Protein AF-A0A2X4RCD3-F1 (afdb_monomer_lite)

Secondary structure (DSSP, 8-state):
--HHHHHHHHHHHHHHHHHHTTS--HHHHHHHHHHHHHHHHHTSGGGHHHHHTT--TTSHHHHHHHHHHHHHT--HHHHHHHHHHHHHHHHHTS--TTHHHH--TTS-HHHHHHHHHHHHT--HHHHHHHHHHHHHHHT-

Structure (mmCIF, N/CA/C/O backbone):
data_AF-A0A2X4RCD3-F1
#
_entry.id   AF-A0A2X4RCD3-F1
#
loop_
_atom_site.group_PDB
_atom_site.id
_atom_site.type_symbol
_atom_site.label_atom_id
_atom_site.label_alt_id
_atom_site.label_comp_id
_atom_site.label_asym_id
_atom_site.label_entity_id
_atom_site.label_seq_id
_atom_site.pdbx_PDB_ins_code
_atom_site.Cartn_x
_atom_site.Cartn_y
_atom_site.Cartn_z
_atom_site.occupancy
_atom_site.B_iso_or_equiv
_atom_site.auth_seq_id
_atom_site.auth_comp_id
_atom_site.auth_asym_id
_atom_site.auth_atom_id
_atom_site.pdbx_PDB_model_num
ATOM 1 N N . MET A 1 1 ? 45.678 -39.248 -0.510 1.00 61.22 1 MET A N 1
ATOM 2 C CA . MET A 1 1 ? 45.503 -38.284 -1.626 1.00 61.22 1 MET A CA 1
ATOM 3 C C . MET A 1 1 ? 44.077 -38.316 -2.203 1.00 61.22 1 MET A C 1
ATOM 5 O O . MET A 1 1 ? 43.902 -38.575 -3.382 1.00 61.22 1 MET A O 1
ATOM 9 N N . LYS A 1 2 ? 43.032 -38.102 -1.392 1.00 59.50 2 LYS A N 1
ATOM 10 C CA . LYS A 1 2 ? 41.632 -38.023 -1.878 1.00 59.50 2 LYS A CA 1
ATOM 11 C C . LYS A 1 2 ? 40.909 -36.831 -1.244 1.00 59.50 2 LYS A C 1
ATOM 13 O O . LYS A 1 2 ? 40.299 -36.038 -1.942 1.00 59.50 2 LYS A O 1
ATOM 18 N N . ILE A 1 3 ? 41.133 -36.628 0.057 1.00 71.25 3 ILE A N 1
ATOM 19 C CA . ILE A 1 3 ? 40.601 -35.496 0.834 1.00 71.25 3 ILE A CA 1
ATOM 20 C C . ILE A 1 3 ? 41.105 -34.140 0.305 1.00 71.25 3 ILE A C 1
ATOM 22 O O . ILE A 1 3 ? 40.300 -33.249 0.070 1.00 71.25 3 ILE A O 1
ATOM 26 N N . GLY A 1 4 ? 42.407 -33.997 0.021 1.00 72.75 4 GLY A N 1
ATOM 27 C CA . GLY A 1 4 ? 42.949 -32.749 -0.541 1.00 72.75 4 GLY A CA 1
ATOM 28 C C . GLY A 1 4 ? 42.362 -32.379 -1.910 1.00 72.75 4 GLY A C 1
ATOM 29 O O . GLY A 1 4 ? 42.143 -31.206 -2.185 1.00 72.75 4 GLY A O 1
ATOM 30 N N . LEU A 1 5 ? 42.026 -33.378 -2.734 1.00 77.00 5 LEU A N 1
ATOM 31 C CA . LEU A 1 5 ? 41.423 -33.160 -4.050 1.00 77.00 5 LEU A CA 1
ATOM 32 C C . LEU A 1 5 ? 39.965 -32.690 -3.927 1.00 77.00 5 LEU A C 1
ATOM 34 O O . LEU A 1 5 ? 39.547 -31.812 -4.670 1.00 77.00 5 LEU A O 1
ATOM 38 N N . ILE A 1 6 ? 39.223 -33.218 -2.946 1.00 79.12 6 ILE A N 1
ATOM 39 C CA . ILE A 1 6 ? 37.847 -32.794 -2.638 1.00 79.12 6 ILE A CA 1
ATOM 40 C C . ILE A 1 6 ? 37.823 -31.346 -2.131 1.00 79.12 6 ILE A C 1
ATOM 42 O O . ILE A 1 6 ? 36.970 -30.571 -2.554 1.00 79.12 6 ILE A O 1
ATOM 46 N N . ILE A 1 7 ? 38.777 -30.958 -1.276 1.00 79.38 7 ILE A N 1
ATOM 47 C CA . ILE A 1 7 ? 38.881 -29.580 -0.767 1.00 79.38 7 ILE A CA 1
ATOM 48 C C . ILE A 1 7 ? 39.187 -28.607 -1.912 1.00 79.38 7 ILE A C 1
ATOM 50 O O . ILE A 1 7 ? 38.514 -27.588 -2.041 1.00 79.38 7 ILE A O 1
ATOM 54 N N . ILE A 1 8 ? 40.146 -28.939 -2.784 1.00 83.06 8 ILE A N 1
ATOM 55 C CA . ILE A 1 8 ? 40.476 -28.116 -3.958 1.00 83.06 8 ILE A CA 1
ATOM 56 C C . ILE A 1 8 ? 39.264 -27.988 -4.888 1.00 83.06 8 ILE A C 1
ATOM 58 O O . ILE A 1 8 ? 38.941 -26.885 -5.319 1.00 83.06 8 ILE A O 1
ATOM 62 N N . LEU A 1 9 ? 38.547 -29.085 -5.143 1.00 83.00 9 LEU A N 1
ATOM 63 C CA . LEU A 1 9 ? 37.360 -29.072 -5.997 1.00 83.00 9 LEU A CA 1
ATOM 64 C C . LEU A 1 9 ? 36.234 -28.214 -5.398 1.00 83.00 9 LEU A C 1
ATOM 66 O O . LEU A 1 9 ? 35.594 -27.453 -6.120 1.00 83.00 9 LEU A O 1
ATOM 70 N N . GLY A 1 10 ? 36.039 -28.271 -4.077 1.00 83.19 10 GLY A N 1
ATOM 71 C CA . GLY A 1 10 ? 35.087 -27.422 -3.356 1.00 83.19 10 GLY A CA 1
ATOM 72 C C . GLY A 1 10 ? 35.430 -25.932 -3.444 1.00 83.19 10 GLY A C 1
ATOM 73 O O . GLY A 1 10 ? 34.551 -25.118 -3.723 1.00 83.19 10 GLY A O 1
ATOM 74 N N . VAL A 1 11 ? 36.708 -25.571 -3.290 1.00 83.38 11 VAL A N 1
ATOM 75 C CA . VAL A 1 11 ? 37.176 -24.181 -3.443 1.00 83.38 11 VAL A CA 1
ATOM 76 C C . VAL A 1 11 ? 37.012 -23.705 -4.889 1.00 83.38 11 VAL A C 1
ATOM 78 O O . VAL A 1 11 ? 36.515 -22.603 -5.114 1.00 83.38 11 VAL A O 1
ATOM 81 N N . CYS A 1 12 ? 37.347 -24.534 -5.881 1.00 81.75 12 CYS A N 1
ATOM 82 C CA . CYS A 1 12 ? 37.158 -24.198 -7.293 1.00 81.75 12 CYS A CA 1
ATOM 83 C C . CYS A 1 12 ? 35.680 -23.980 -7.649 1.00 81.75 12 CYS A C 1
ATOM 85 O O . CYS A 1 12 ? 35.364 -23.020 -8.352 1.00 81.75 12 CYS A O 1
ATOM 87 N N . LEU A 1 13 ? 34.770 -24.817 -7.140 1.00 82.31 13 LEU A N 1
ATOM 88 C CA . LEU A 1 13 ? 33.329 -24.649 -7.353 1.00 82.31 13 LEU A CA 1
ATOM 89 C C . LEU A 1 13 ? 32.795 -23.383 -6.675 1.00 82.31 13 LEU A C 1
ATOM 91 O O . LEU A 1 13 ? 32.029 -22.645 -7.292 1.00 82.31 13 LEU A O 1
ATOM 95 N N . PHE A 1 14 ? 33.233 -23.091 -5.448 1.00 81.00 14 PHE A N 1
ATOM 96 C CA . PHE A 1 14 ? 32.845 -21.877 -4.728 1.00 81.00 14 PHE A CA 1
ATOM 97 C C . PHE A 1 14 ? 33.305 -20.603 -5.453 1.00 81.00 14 PHE A C 1
ATOM 99 O O . PHE A 1 14 ? 32.526 -19.662 -5.623 1.00 81.00 14 PHE A O 1
ATOM 106 N N . VAL A 1 15 ? 34.549 -20.584 -5.943 1.00 80.19 15 VAL A N 1
ATOM 107 C CA . VAL A 1 15 ? 35.099 -19.462 -6.720 1.00 80.19 15 VAL A CA 1
ATOM 108 C C . VAL A 1 15 ? 34.379 -19.320 -8.063 1.00 80.19 15 VAL A C 1
ATOM 110 O O . VAL A 1 15 ? 33.982 -18.213 -8.416 1.00 80.19 15 VAL A O 1
ATOM 113 N N . TYR A 1 16 ? 34.129 -20.418 -8.784 1.00 76.50 16 TYR A N 1
ATOM 114 C CA . TYR A 1 16 ? 33.378 -20.393 -10.045 1.00 76.50 16 TYR A CA 1
ATOM 115 C C . TYR A 1 16 ? 31.962 -19.828 -9.862 1.00 76.50 16 TYR A C 1
ATOM 117 O O . TYR A 1 16 ? 31.542 -18.953 -10.621 1.00 76.50 16 TYR A O 1
ATOM 125 N N . PHE A 1 17 ? 31.247 -20.265 -8.821 1.00 70.25 17 PHE A N 1
ATOM 126 C CA . PHE A 1 17 ? 29.909 -19.757 -8.509 1.00 70.25 17 PHE A CA 1
ATOM 127 C C . PHE A 1 17 ? 29.937 -18.266 -8.133 1.00 70.25 17 PHE A C 1
ATOM 129 O O . PHE A 1 17 ? 29.089 -17.502 -8.587 1.00 70.25 17 PHE A O 1
ATOM 136 N N . SER A 1 18 ? 30.964 -17.836 -7.390 1.00 66.25 18 SER A N 1
ATOM 137 C CA . SER A 1 18 ? 31.173 -16.434 -6.992 1.00 66.25 18 SER A CA 1
ATOM 138 C C . SER A 1 18 ? 31.552 -15.505 -8.153 1.00 66.25 18 SER A C 1
ATOM 140 O O . SER A 1 18 ? 31.307 -14.301 -8.087 1.00 66.25 18 SER A O 1
ATOM 142 N N . ILE A 1 19 ? 32.178 -16.032 -9.210 1.00 65.69 19 ILE A N 1
ATOM 143 C CA . ILE A 1 19 ? 32.494 -15.269 -10.428 1.00 65.69 19 ILE A CA 1
ATOM 144 C C . ILE A 1 19 ? 31.261 -15.198 -11.336 1.00 65.69 19 ILE A C 1
ATOM 146 O O . ILE A 1 19 ? 30.932 -14.124 -11.833 1.00 65.69 19 ILE A O 1
ATOM 150 N N . LYS A 1 20 ? 30.527 -16.307 -11.500 1.00 58.69 20 LYS A N 1
ATOM 151 C CA . LYS A 1 20 ? 29.290 -16.353 -12.297 1.00 58.69 20 LYS A CA 1
ATOM 152 C C . LYS A 1 20 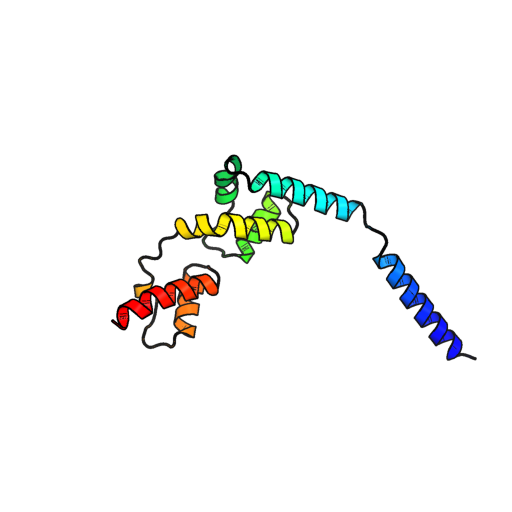? 28.185 -15.452 -11.732 1.00 58.69 20 LYS A C 1
ATOM 154 O O . LYS A 1 20 ? 27.403 -14.906 -12.498 1.00 58.69 20 LYS A O 1
ATOM 159 N N . SER A 1 21 ? 28.135 -15.242 -10.416 1.00 59.19 21 SER A N 1
ATOM 160 C CA . SER A 1 21 ? 27.207 -14.279 -9.806 1.00 59.19 21 SER A CA 1
ATOM 161 C C . SER A 1 21 ? 27.565 -12.811 -10.072 1.00 59.19 21 SER A C 1
ATOM 163 O O . SER A 1 21 ? 26.753 -11.938 -9.790 1.00 59.19 21 SER A O 1
ATOM 165 N N . LYS A 1 22 ? 28.781 -12.519 -10.553 1.00 59.03 22 LYS A N 1
ATOM 166 C CA . LYS A 1 22 ? 29.288 -11.152 -10.762 1.00 59.03 22 LYS A CA 1
ATOM 167 C C . LYS A 1 22 ? 29.295 -10.705 -12.218 1.00 59.03 22 LYS A C 1
ATOM 169 O O . LYS A 1 22 ? 29.568 -9.535 -12.462 1.00 59.03 22 LYS A O 1
ATOM 174 N N . THR A 1 23 ? 29.028 -11.589 -13.178 1.00 61.09 23 THR A N 1
ATOM 175 C CA . THR A 1 23 ? 28.811 -11.158 -14.562 1.00 61.09 23 THR A CA 1
ATOM 176 C C . THR A 1 23 ? 27.469 -10.433 -14.629 1.00 61.09 23 THR A C 1
ATOM 178 O O . THR A 1 23 ? 26.447 -11.078 -14.369 1.00 61.09 23 THR A O 1
ATOM 181 N N . PRO A 1 24 ? 27.452 -9.123 -14.933 1.00 62.81 24 PRO A N 1
ATOM 182 C CA . PRO A 1 24 ? 26.208 -8.385 -15.040 1.00 62.81 24 PRO A CA 1
ATOM 183 C C . PRO A 1 24 ? 25.365 -8.996 -16.158 1.00 62.81 24 PRO A C 1
ATOM 185 O O . PRO A 1 24 ? 25.884 -9.325 -17.225 1.00 62.81 24 PRO A O 1
ATOM 188 N N . ASN A 1 25 ? 24.080 -9.228 -15.883 1.00 82.06 25 ASN A N 1
ATOM 189 C CA . ASN A 1 25 ? 23.138 -9.688 -16.894 1.00 82.06 25 ASN A CA 1
ATOM 190 C C . ASN A 1 25 ? 22.607 -8.444 -17.626 1.00 82.06 25 ASN A C 1
ATOM 192 O O . ASN A 1 25 ? 21.747 -7.762 -17.062 1.00 82.06 25 ASN A O 1
ATOM 196 N N . PRO A 1 26 ? 23.081 -8.144 -18.849 1.00 85.81 26 PRO A N 1
ATOM 197 C CA . PRO A 1 26 ? 22.731 -6.908 -19.547 1.00 85.81 26 PRO A CA 1
ATOM 198 C C . PRO A 1 26 ? 21.223 -6.788 -19.796 1.00 85.81 26 PRO A C 1
ATOM 200 O O . PRO A 1 26 ? 20.680 -5.694 -19.730 1.00 85.81 26 PRO A O 1
ATOM 203 N N . GLU A 1 27 ? 20.521 -7.909 -19.994 1.00 87.00 27 GLU A N 1
ATOM 204 C CA . GLU A 1 27 ? 19.064 -7.915 -20.167 1.00 87.00 27 GLU A CA 1
ATOM 205 C C . GLU A 1 27 ? 18.339 -7.515 -18.873 1.00 87.00 27 GLU A C 1
ATOM 207 O O . GLU A 1 27 ? 17.340 -6.796 -18.898 1.00 87.00 27 GLU A O 1
ATOM 212 N N . ALA A 1 28 ? 18.838 -7.967 -17.719 1.00 87.12 28 ALA A N 1
ATOM 213 C CA . ALA A 1 28 ? 18.271 -7.596 -16.427 1.00 87.12 28 ALA A CA 1
ATOM 214 C C . ALA A 1 28 ? 18.549 -6.123 -16.091 1.00 87.12 28 ALA A C 1
ATOM 216 O O . ALA A 1 28 ? 17.671 -5.448 -15.556 1.00 87.12 28 ALA A O 1
ATOM 217 N N . GLU A 1 29 ? 19.739 -5.621 -16.429 1.00 89.25 29 GLU A N 1
ATOM 218 C CA . GLU A 1 29 ? 20.094 -4.207 -16.273 1.00 89.25 29 GLU A CA 1
ATOM 219 C C . GLU A 1 29 ? 19.258 -3.307 -17.183 1.00 89.25 29 GLU A C 1
ATOM 221 O O . GLU A 1 29 ? 18.747 -2.284 -16.731 1.00 89.25 29 GLU A O 1
ATOM 226 N N . GLU A 1 30 ? 19.046 -3.706 -18.437 1.00 92.44 30 GLU A N 1
ATOM 227 C CA . GLU A 1 30 ? 18.189 -2.975 -19.367 1.00 92.44 30 GLU A CA 1
ATOM 228 C C . GLU A 1 30 ? 16.738 -2.945 -18.882 1.00 92.44 30 GLU A C 1
ATOM 230 O O . GLU A 1 30 ? 16.134 -1.875 -18.830 1.00 92.44 30 GLU A O 1
ATOM 235 N N . LYS A 1 31 ? 16.193 -4.083 -18.434 1.00 91.75 31 LYS A N 1
ATOM 236 C CA . LYS A 1 31 ? 14.853 -4.146 -17.825 1.00 91.75 31 LYS A CA 1
ATOM 237 C C . LYS A 1 31 ? 14.741 -3.261 -16.584 1.00 91.75 31 LYS A C 1
ATOM 239 O O . LYS A 1 31 ? 13.728 -2.588 -16.408 1.00 91.75 31 LYS A O 1
ATOM 244 N N . ALA A 1 32 ? 15.769 -3.229 -15.737 1.00 93.12 32 ALA A N 1
ATOM 245 C CA . ALA A 1 32 ? 15.802 -2.348 -14.572 1.00 93.12 32 ALA A CA 1
ATOM 246 C C . ALA A 1 32 ? 15.849 -0.866 -14.978 1.00 93.12 32 ALA A C 1
ATOM 248 O O . ALA A 1 32 ? 15.124 -0.058 -14.401 1.00 93.12 32 ALA A O 1
ATOM 249 N N . ARG A 1 33 ? 16.639 -0.512 -16.000 1.00 95.56 33 ARG A N 1
ATOM 250 C CA . ARG A 1 33 ? 16.710 0.852 -16.545 1.00 95.56 33 ARG A CA 1
ATOM 251 C C . ARG A 1 33 ? 15.368 1.297 -17.126 1.00 95.56 33 ARG A C 1
ATOM 253 O O . ARG A 1 33 ? 14.905 2.376 -16.782 1.00 95.56 33 ARG A O 1
ATOM 260 N N . LEU A 1 34 ? 14.736 0.464 -17.954 1.00 96.56 34 LEU A N 1
ATOM 261 C CA . LEU A 1 34 ? 13.431 0.754 -18.559 1.00 96.56 34 LEU A CA 1
ATOM 262 C C . LEU A 1 34 ? 12.335 0.912 -17.500 1.00 96.56 34 LEU A C 1
ATOM 264 O O . LEU A 1 34 ? 11.543 1.847 -17.569 1.00 96.56 34 LEU A O 1
ATOM 268 N N . SER A 1 35 ? 12.323 0.037 -16.491 1.00 97.19 35 SER A N 1
ATOM 269 C CA . SER A 1 35 ? 11.412 0.150 -15.347 1.00 97.19 35 SER A CA 1
ATOM 270 C C . SER A 1 35 ? 11.598 1.475 -14.609 1.00 97.19 35 SER A C 1
ATOM 272 O O . SER A 1 35 ? 10.620 2.165 -14.326 1.00 97.19 35 SER A O 1
ATOM 274 N N . LYS A 1 36 ? 12.850 1.876 -14.367 1.00 97.44 36 LYS A N 1
ATOM 275 C CA . LYS A 1 36 ? 13.157 3.148 -13.715 1.00 97.44 36 LYS A CA 1
ATOM 276 C C . LYS A 1 36 ? 12.712 4.344 -14.557 1.00 97.44 36 LYS A C 1
ATOM 278 O O . LYS A 1 36 ? 12.072 5.242 -14.031 1.00 97.44 36 LYS A O 1
ATOM 283 N N . GLU A 1 37 ? 13.007 4.356 -15.855 1.00 97.69 37 GLU A N 1
ATOM 284 C CA . GLU A 1 37 ? 12.558 5.420 -16.768 1.00 97.69 37 GLU A CA 1
ATOM 285 C C . GLU A 1 37 ? 11.036 5.551 -16.779 1.00 97.69 37 GLU A C 1
ATOM 287 O O . GLU A 1 37 ? 10.513 6.665 -16.741 1.00 97.69 37 GLU A O 1
ATOM 292 N N . LYS A 1 38 ? 10.324 4.418 -16.759 1.00 97.88 38 LYS A N 1
ATOM 293 C CA . LYS A 1 38 ? 8.866 4.413 -16.682 1.00 97.88 38 LYS A CA 1
ATOM 294 C C . LYS A 1 38 ? 8.361 4.934 -15.338 1.00 97.88 38 LYS A C 1
ATOM 296 O O . LYS A 1 38 ? 7.425 5.721 -15.315 1.00 97.88 38 LYS A O 1
ATOM 301 N N . TYR A 1 39 ? 8.990 4.553 -14.230 1.00 98.19 39 TYR A N 1
ATOM 302 C CA . TYR A 1 39 ? 8.674 5.096 -12.908 1.00 98.19 39 TYR A CA 1
ATOM 303 C C . TYR A 1 39 ? 8.816 6.626 -12.863 1.00 98.19 39 TYR A C 1
ATOM 305 O O . TYR A 1 39 ? 7.881 7.304 -12.447 1.00 98.19 39 TYR A O 1
ATOM 313 N N . GLU A 1 40 ? 9.927 7.177 -13.361 1.00 97.88 40 GLU A N 1
ATOM 314 C CA . GLU A 1 40 ? 10.161 8.633 -13.397 1.00 97.88 40 GLU A CA 1
ATOM 315 C C . GLU A 1 40 ? 9.142 9.375 -14.286 1.00 97.88 40 GLU A C 1
ATOM 317 O O . GLU A 1 40 ? 8.859 10.553 -14.075 1.00 97.88 40 GLU A O 1
ATOM 322 N N . GLU A 1 41 ? 8.572 8.707 -15.294 1.00 97.94 41 GLU A N 1
ATOM 323 C CA . GLU A 1 41 ? 7.449 9.236 -16.075 1.00 97.94 41 GLU A CA 1
ATOM 324 C C . GLU A 1 41 ? 6.149 9.265 -15.256 1.00 97.94 41 GLU A C 1
ATOM 326 O O . GLU A 1 41 ? 5.417 10.249 -15.312 1.00 97.94 41 GLU A O 1
ATOM 331 N N . LEU A 1 42 ? 5.867 8.199 -14.502 1.00 98.06 42 LEU A N 1
ATOM 332 C CA . LEU A 1 42 ? 4.593 7.983 -13.805 1.00 98.06 42 LEU A CA 1
ATOM 333 C C . L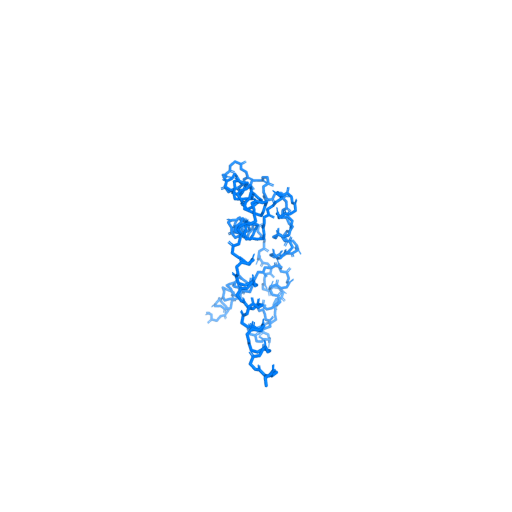EU A 1 42 ? 4.435 8.797 -12.517 1.00 98.06 42 LEU A C 1
ATOM 335 O O . LEU A 1 42 ? 3.306 9.037 -12.102 1.00 98.06 42 LEU A O 1
ATOM 339 N N . ILE A 1 43 ? 5.530 9.238 -11.895 1.00 97.56 43 ILE A N 1
ATOM 340 C CA . ILE A 1 43 ? 5.484 10.123 -10.713 1.00 97.56 43 ILE A CA 1
ATOM 341 C C . ILE A 1 43 ? 5.192 11.589 -11.057 1.00 97.56 43 ILE A C 1
ATOM 343 O O . ILE A 1 43 ? 5.126 12.434 -10.168 1.00 97.56 43 ILE A O 1
ATOM 347 N N . LYS A 1 44 ? 5.085 11.929 -12.344 1.00 97.62 44 LYS A N 1
ATOM 348 C CA . LYS A 1 44 ? 4.774 13.296 -12.756 1.00 97.62 44 LYS A CA 1
ATOM 349 C C . LYS A 1 44 ? 3.289 13.585 -12.554 1.00 97.62 44 LYS A C 1
ATOM 351 O O . LYS A 1 44 ? 2.447 12.714 -12.764 1.00 97.62 44 LYS A O 1
ATOM 356 N N . GLU A 1 45 ? 2.964 14.826 -12.204 1.00 94.56 45 GLU A N 1
ATOM 357 C CA . GLU A 1 45 ? 1.590 15.224 -11.874 1.00 94.56 45 GLU A CA 1
ATOM 358 C C . GLU A 1 45 ? 0.620 14.980 -13.041 1.00 94.56 45 GLU A C 1
ATOM 360 O O . GLU A 1 45 ? -0.503 14.530 -12.828 1.00 94.56 45 GLU A O 1
ATOM 365 N N . GLU A 1 46 ? 1.060 15.165 -14.291 1.00 96.12 46 GLU A N 1
ATOM 366 C CA . GLU A 1 46 ? 0.237 14.889 -15.475 1.00 96.12 46 GLU A CA 1
ATOM 367 C C . GLU A 1 46 ? -0.167 13.413 -15.628 1.00 96.12 46 GLU A C 1
ATOM 369 O O . GLU A 1 46 ? -1.096 13.107 -16.376 1.00 96.12 46 GLU A O 1
ATOM 374 N N . LYS A 1 47 ? 0.522 12.497 -14.938 1.00 97.06 47 LYS A N 1
ATOM 375 C CA . LYS A 1 47 ? 0.236 11.058 -14.926 1.00 97.06 47 LYS A CA 1
ATOM 376 C C . LYS A 1 47 ? -0.550 10.608 -13.707 1.00 97.06 47 LYS A C 1
ATOM 378 O O . LYS A 1 47 ? -1.032 9.479 -13.701 1.00 97.06 47 LYS A O 1
ATOM 383 N N . LYS A 1 48 ? -0.739 11.468 -12.708 1.00 94.94 48 LYS A N 1
ATOM 384 C CA . LYS A 1 48 ? -1.351 11.097 -11.430 1.00 94.94 48 LYS A CA 1
ATOM 385 C C . LYS A 1 48 ? -2.730 10.457 -11.594 1.00 94.94 48 LYS A C 1
ATOM 387 O O . LYS A 1 48 ? -2.945 9.360 -11.093 1.00 94.94 48 LYS A O 1
ATOM 392 N N . GLU A 1 49 ? -3.626 11.090 -12.347 1.00 95.56 49 GLU A N 1
ATOM 393 C CA . GLU A 1 49 ? -4.983 10.570 -12.585 1.00 95.56 49 GLU A CA 1
ATOM 394 C C . GLU A 1 49 ? -4.979 9.236 -13.354 1.00 95.56 49 GLU A C 1
ATOM 396 O O . GLU A 1 49 ? -5.741 8.325 -13.035 1.00 95.56 49 GLU A O 1
ATOM 401 N N . GLU A 1 50 ? -4.077 9.081 -14.331 1.00 97.00 50 GLU A N 1
ATOM 402 C CA . GLU A 1 50 ? -3.891 7.828 -15.082 1.00 97.00 50 GLU A CA 1
ATOM 403 C C . GLU A 1 50 ? -3.433 6.695 -14.151 1.00 97.00 50 GLU A C 1
ATOM 405 O O . GLU A 1 50 ? -3.954 5.581 -14.206 1.00 97.00 50 GLU A O 1
ATOM 410 N N . VAL A 1 51 ? -2.487 6.986 -13.253 1.00 97.31 51 VAL A N 1
ATOM 411 C CA . VAL A 1 51 ? -1.977 6.024 -12.269 1.00 97.31 51 VAL A CA 1
ATOM 412 C C . VAL A 1 51 ? -3.051 5.666 -11.242 1.00 97.31 51 VAL A C 1
ATOM 414 O O . VAL A 1 51 ? -3.220 4.484 -10.945 1.00 97.31 51 VAL A O 1
ATOM 417 N N . LEU A 1 52 ? -3.807 6.645 -10.737 1.00 96.50 52 LEU A N 1
ATOM 418 C CA . LEU A 1 52 ? -4.897 6.418 -9.781 1.00 96.50 52 LEU A CA 1
ATOM 419 C C . LEU A 1 52 ? -6.014 5.550 -10.374 1.00 96.50 52 LEU A C 1
ATOM 421 O O . LEU A 1 52 ? -6.553 4.702 -9.667 1.00 96.50 52 LEU A O 1
ATOM 425 N N . ALA A 1 53 ? -6.309 5.678 -11.670 1.00 96.44 53 ALA A N 1
ATOM 426 C CA . ALA A 1 53 ? -7.331 4.875 -12.346 1.00 96.44 53 ALA A CA 1
ATOM 427 C C . ALA A 1 53 ? -7.009 3.366 -12.422 1.00 96.44 53 ALA A C 1
ATOM 429 O O . ALA A 1 53 ? -7.904 2.562 -12.679 1.00 96.44 53 ALA A O 1
ATOM 430 N N . VAL A 1 54 ? -5.749 2.968 -12.212 1.00 97.12 54 VAL A N 1
ATOM 431 C CA . VAL A 1 54 ? -5.316 1.556 -12.182 1.00 97.12 54 VAL A CA 1
ATOM 432 C C . VAL A 1 54 ? -5.552 0.912 -10.811 1.00 97.12 54 VAL A C 1
ATOM 434 O O . VAL A 1 54 ? -5.565 -0.314 -10.698 1.00 97.12 54 VAL A O 1
ATOM 437 N N . ILE A 1 55 ? -5.713 1.717 -9.762 1.00 96.62 55 ILE A N 1
ATOM 438 C CA . ILE A 1 55 ? -5.790 1.253 -8.377 1.00 96.62 55 ILE A CA 1
ATOM 439 C C . ILE A 1 55 ? -7.177 0.705 -8.053 1.00 96.62 55 ILE A C 1
ATOM 441 O O . ILE A 1 55 ? -8.199 1.274 -8.427 1.00 96.62 55 ILE A O 1
ATOM 445 N N . ASP A 1 56 ? -7.200 -0.373 -7.273 1.00 94.44 56 ASP A N 1
ATOM 446 C CA . ASP A 1 56 ? -8.400 -0.895 -6.633 1.00 94.44 56 ASP A CA 1
ATOM 447 C C . ASP A 1 56 ? -8.285 -0.696 -5.114 1.00 94.44 56 ASP A C 1
ATOM 449 O O . ASP A 1 56 ? -7.563 -1.407 -4.402 1.00 94.44 56 ASP A O 1
ATOM 453 N N . THR A 1 57 ? -9.011 0.293 -4.589 1.00 91.12 57 THR A N 1
ATOM 454 C CA . THR A 1 57 ? -9.017 0.619 -3.153 1.00 91.12 57 THR A CA 1
ATOM 455 C C . THR A 1 57 ? -9.579 -0.511 -2.290 1.00 91.12 57 THR A C 1
ATOM 457 O O . THR A 1 57 ? -9.357 -0.532 -1.081 1.00 91.12 57 THR A O 1
ATOM 460 N N . THR A 1 58 ? -10.229 -1.509 -2.893 1.00 91.19 58 THR A N 1
ATOM 461 C CA . THR A 1 58 ? -10.783 -2.673 -2.195 1.00 91.19 58 THR A CA 1
ATOM 462 C C . THR A 1 58 ? -9.796 -3.838 -2.053 1.00 91.19 58 THR A C 1
ATOM 464 O O . THR A 1 58 ? -10.110 -4.823 -1.380 1.00 91.19 58 THR A O 1
ATOM 467 N N . GLN A 1 59 ? -8.596 -3.763 -2.650 1.00 88.19 59 GLN A N 1
ATOM 468 C CA . GLN A 1 59 ? -7.657 -4.901 -2.696 1.00 88.19 59 GLN A CA 1
ATOM 469 C C . GLN A 1 59 ? -6.337 -4.714 -1.928 1.00 88.19 59 GLN A C 1
ATOM 471 O O . GLN A 1 59 ? -5.551 -5.657 -1.812 1.00 88.19 59 GLN A O 1
ATOM 476 N N . GLY A 1 60 ? -6.134 -3.559 -1.299 1.00 92.62 60 GLY A N 1
ATOM 477 C CA . GLY A 1 60 ? -4.990 -3.272 -0.432 1.00 92.62 60 GLY A CA 1
ATOM 478 C C . GLY A 1 60 ? -3.620 -3.286 -1.116 1.00 92.62 60 GLY A C 1
ATOM 479 O O . GLY A 1 60 ? -3.474 -3.585 -2.302 1.00 92.62 60 GLY A O 1
ATOM 480 N N . ASP A 1 61 ? -2.588 -2.938 -0.347 1.00 95.31 61 ASP A N 1
ATOM 481 C CA . ASP A 1 61 ? -1.261 -2.568 -0.864 1.00 95.31 61 ASP A CA 1
ATOM 482 C C . ASP A 1 61 ? -0.647 -3.587 -1.837 1.00 95.31 61 ASP A C 1
ATOM 484 O O . ASP A 1 61 ? -0.188 -3.224 -2.915 1.00 95.31 61 ASP A O 1
ATOM 488 N N . ILE A 1 62 ? -0.640 -4.878 -1.488 1.00 95.75 62 ILE A N 1
ATOM 489 C CA . ILE A 1 62 ? 0.027 -5.911 -2.302 1.00 95.75 62 ILE A CA 1
ATOM 490 C C . ILE A 1 62 ? -0.656 -6.075 -3.665 1.00 95.75 62 ILE A C 1
ATOM 492 O O . ILE A 1 62 ? 0.030 -6.245 -4.676 1.00 95.75 62 ILE A O 1
ATOM 496 N N . ALA A 1 63 ? -1.989 -6.033 -3.702 1.00 9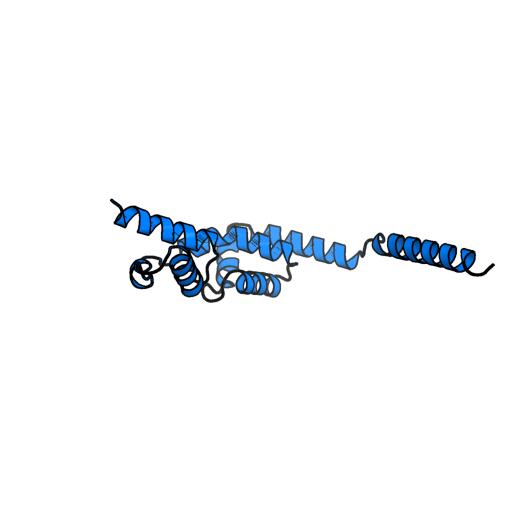6.88 63 ALA A N 1
ATOM 497 C CA . ALA A 1 63 ? -2.726 -6.146 -4.953 1.00 96.88 63 ALA A CA 1
ATOM 498 C C . ALA A 1 63 ? -2.512 -4.906 -5.823 1.00 96.88 63 ALA A C 1
ATOM 500 O O . ALA A 1 63 ? -2.223 -5.041 -7.008 1.00 96.88 63 ALA A O 1
ATOM 501 N N . ASN A 1 64 ? -2.530 -3.715 -5.224 1.00 97.69 64 ASN A N 1
ATOM 502 C CA . ASN A 1 64 ? -2.294 -2.463 -5.939 1.00 97.69 64 ASN A CA 1
ATOM 503 C C . ASN A 1 64 ? -0.868 -2.351 -6.491 1.00 97.69 64 ASN A C 1
ATOM 505 O O . ASN A 1 64 ? -0.685 -1.974 -7.647 1.00 97.69 64 ASN A O 1
ATOM 509 N N . ILE A 1 65 ? 0.145 -2.794 -5.741 1.00 98.31 65 ILE A N 1
ATOM 510 C CA . ILE A 1 65 ? 1.521 -2.910 -6.250 1.00 98.31 65 ILE A CA 1
ATOM 511 C C . ILE A 1 65 ? 1.571 -3.858 -7.454 1.00 98.31 65 ILE A C 1
ATOM 513 O O . ILE A 1 65 ? 2.268 -3.582 -8.430 1.00 98.31 65 ILE A O 1
ATOM 517 N N . LYS A 1 66 ? 0.836 -4.974 -7.413 1.00 98.19 66 LYS A N 1
ATOM 518 C CA . LYS A 1 66 ? 0.763 -5.917 -8.535 1.00 98.19 66 LYS A CA 1
ATOM 519 C C . LYS A 1 66 ? 0.081 -5.292 -9.759 1.00 98.19 66 LYS A C 1
ATOM 521 O O . LYS A 1 66 ? 0.624 -5.433 -10.851 1.00 98.19 66 LYS A O 1
ATOM 526 N N . LEU A 1 67 ? -1.029 -4.574 -9.579 1.00 98.19 67 LEU A N 1
ATOM 527 C CA . LEU A 1 67 ? -1.734 -3.874 -10.661 1.00 98.19 67 LEU A CA 1
ATOM 528 C C . LEU A 1 67 ? -0.827 -2.846 -11.345 1.00 98.19 67 LEU A C 1
ATOM 530 O O . LEU A 1 67 ? -0.669 -2.890 -12.562 1.00 98.19 67 LEU A O 1
ATOM 534 N N . LEU A 1 68 ? -0.144 -1.995 -10.573 1.00 98.25 68 LEU A N 1
ATOM 535 C CA . LEU A 1 68 ? 0.820 -1.023 -11.105 1.00 98.25 68 LEU A CA 1
ATOM 536 C C . LEU A 1 68 ? 1.962 -1.702 -11.864 1.00 98.25 68 LEU A C 1
ATOM 538 O O . LEU A 1 68 ? 2.369 -1.264 -12.941 1.00 98.25 68 LEU A O 1
ATOM 542 N N . ARG A 1 69 ? 2.478 -2.800 -11.308 1.00 98.00 69 ARG A N 1
ATOM 543 C CA . ARG A 1 69 ? 3.556 -3.572 -11.921 1.00 98.00 69 ARG A CA 1
ATOM 544 C C . ARG A 1 69 ? 3.149 -4.137 -13.279 1.00 98.00 69 ARG A C 1
ATOM 546 O O . ARG A 1 69 ? 3.931 -4.063 -14.223 1.00 98.00 69 ARG A O 1
ATOM 553 N N . GLU A 1 70 ? 1.957 -4.714 -13.365 1.00 97.75 70 GLU A N 1
ATOM 554 C CA . GLU A 1 70 ? 1.432 -5.334 -14.584 1.00 97.75 70 GLU A CA 1
ATOM 555 C C . GLU A 1 70 ? 1.032 -4.288 -15.628 1.00 97.75 70 GLU A C 1
ATOM 557 O O . GLU A 1 70 ? 1.395 -4.438 -16.793 1.00 97.75 70 GLU A O 1
ATOM 562 N N . ALA A 1 71 ? 0.370 -3.206 -15.212 1.00 97.94 71 ALA A N 1
ATOM 563 C CA . ALA A 1 71 ? -0.076 -2.136 -16.103 1.00 97.94 71 ALA A CA 1
ATOM 564 C C . ALA A 1 71 ? 1.091 -1.410 -16.788 1.00 97.94 71 ALA A C 1
ATOM 566 O O . ALA A 1 71 ? 1.007 -1.073 -17.968 1.00 97.94 71 ALA A O 1
ATOM 567 N N . TYR A 1 72 ? 2.192 -1.196 -16.064 1.00 97.56 72 TYR A N 1
ATOM 568 C CA . TYR A 1 72 ? 3.303 -0.366 -16.534 1.00 97.56 72 TYR A CA 1
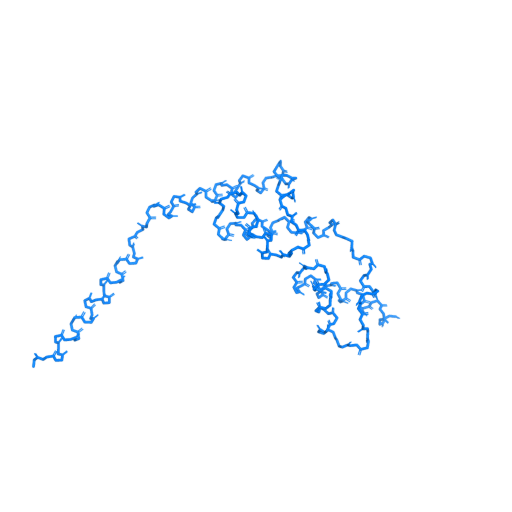ATOM 569 C C . TYR A 1 72 ? 4.601 -1.136 -16.799 1.00 97.56 72 TYR A C 1
ATOM 571 O O . TYR A 1 72 ? 5.609 -0.532 -17.160 1.00 97.56 72 TYR A O 1
ATOM 579 N N . GLY A 1 73 ? 4.603 -2.462 -16.636 1.00 96.31 73 GLY A N 1
ATOM 580 C CA . GLY A 1 73 ? 5.790 -3.292 -16.859 1.00 96.31 73 GLY A CA 1
ATOM 581 C C . GLY A 1 73 ? 6.937 -3.001 -15.886 1.00 96.31 73 GLY A C 1
ATOM 582 O O . GLY A 1 73 ? 8.104 -3.197 -16.229 1.00 96.31 73 GLY A O 1
ATOM 583 N N . LEU A 1 74 ? 6.621 -2.521 -14.682 1.00 97.88 74 LEU A N 1
ATOM 584 C CA . LEU A 1 74 ? 7.619 -2.166 -13.678 1.00 97.88 74 LEU A CA 1
ATOM 585 C C . LEU A 1 74 ? 8.245 -3.420 -13.050 1.00 97.88 74 LEU A C 1
ATOM 587 O O . LEU A 1 74 ? 7.673 -4.517 -13.007 1.00 97.88 74 LEU A O 1
ATOM 591 N N . ASN A 1 75 ? 9.439 -3.261 -12.495 1.00 97.06 75 ASN A N 1
ATOM 592 C CA . ASN A 1 75 ? 9.967 -4.204 -11.524 1.00 97.06 75 ASN A CA 1
ATOM 593 C C . ASN A 1 75 ? 9.252 -4.016 -10.167 1.00 97.06 75 ASN A C 1
ATOM 595 O O . ASN A 1 75 ? 8.498 -3.069 -9.950 1.00 97.06 75 ASN A O 1
ATOM 599 N N . LEU A 1 76 ? 9.476 -4.948 -9.238 1.00 97.25 76 LEU A N 1
ATOM 600 C CA . LEU A 1 76 ? 8.800 -4.927 -7.939 1.00 97.25 76 LEU A CA 1
ATOM 601 C C . LEU A 1 76 ? 9.142 -3.686 -7.097 1.00 97.25 76 LEU A C 1
ATOM 603 O O . LEU A 1 76 ? 8.272 -3.173 -6.397 1.00 97.25 76 LEU A O 1
ATOM 607 N N . LEU A 1 77 ? 10.397 -3.233 -7.133 1.00 97.06 77 LEU A N 1
ATOM 608 C CA . LEU A 1 77 ? 10.851 -2.100 -6.330 1.00 97.06 77 LEU A CA 1
ATOM 609 C C . LEU A 1 77 ? 10.217 -0.798 -6.826 1.00 97.06 77 LEU A C 1
ATOM 611 O O . LEU A 1 77 ? 9.677 -0.045 -6.023 1.00 97.06 77 LEU A O 1
ATOM 615 N N . ASP A 1 78 ? 10.221 -0.575 -8.136 1.00 98.38 78 ASP A N 1
ATOM 616 C CA . ASP A 1 78 ? 9.659 0.627 -8.749 1.00 98.38 78 ASP A CA 1
ATOM 617 C C . ASP A 1 78 ? 8.132 0.672 -8.612 1.00 98.38 78 ASP A C 1
ATOM 619 O O . ASP A 1 78 ? 7.580 1.718 -8.286 1.00 98.38 78 ASP A O 1
ATOM 623 N N . ALA A 1 79 ? 7.440 -0.466 -8.756 1.00 98.50 79 ALA A N 1
ATOM 624 C CA . ALA A 1 79 ? 5.999 -0.544 -8.496 1.00 98.50 79 ALA A CA 1
ATOM 625 C C . ALA A 1 79 ? 5.656 -0.238 -7.030 1.00 98.50 79 ALA A C 1
ATOM 627 O O . ALA A 1 79 ? 4.678 0.455 -6.753 1.00 98.50 79 ALA A O 1
ATOM 628 N N . LYS A 1 80 ? 6.475 -0.722 -6.085 1.00 98.25 80 LYS A N 1
ATOM 629 C CA . LYS A 1 80 ? 6.331 -0.383 -4.666 1.00 98.25 80 LYS A CA 1
ATOM 630 C C . LYS A 1 80 ? 6.553 1.111 -4.430 1.00 98.25 80 LYS A C 1
ATOM 632 O O . LYS A 1 80 ? 5.760 1.726 -3.732 1.00 98.25 80 LYS A O 1
ATOM 637 N N . ASN A 1 81 ? 7.598 1.693 -5.012 1.00 98.31 81 ASN A N 1
ATOM 638 C CA . ASN A 1 81 ? 7.881 3.120 -4.858 1.00 98.31 81 ASN A CA 1
ATOM 639 C C . ASN A 1 81 ? 6.756 3.981 -5.446 1.00 98.31 81 ASN A C 1
ATOM 641 O O . ASN A 1 81 ? 6.363 4.965 -4.828 1.00 98.31 81 ASN A O 1
ATOM 645 N N . LEU A 1 82 ? 6.201 3.587 -6.599 1.00 98.44 82 LEU A N 1
ATOM 646 C CA . LEU A 1 82 ? 5.054 4.265 -7.201 1.00 98.44 82 LEU A CA 1
ATOM 647 C C . LEU A 1 82 ? 3.823 4.188 -6.294 1.00 98.44 82 LEU A C 1
ATOM 649 O O . LEU A 1 82 ? 3.179 5.207 -6.068 1.00 98.44 82 LEU A O 1
ATOM 653 N N . TRP A 1 83 ? 3.530 3.011 -5.728 1.00 97.81 83 TRP A N 1
ATOM 654 C CA . TRP A 1 83 ? 2.447 2.855 -4.756 1.00 97.81 83 TRP A CA 1
ATOM 655 C C . TRP A 1 83 ? 2.621 3.790 -3.558 1.00 97.81 83 TRP A C 1
ATOM 657 O O . TRP A 1 83 ? 1.715 4.557 -3.259 1.00 97.81 83 TRP A O 1
ATOM 667 N N . GLU A 1 84 ? 3.787 3.789 -2.908 1.00 96.56 84 GLU A N 1
ATOM 668 C CA . GLU A 1 84 ? 4.046 4.670 -1.759 1.00 96.56 84 GLU A CA 1
ATOM 669 C C . GLU A 1 84 ? 3.939 6.161 -2.122 1.00 96.56 84 GLU A C 1
ATOM 671 O O . GLU A 1 84 ? 3.537 6.965 -1.284 1.00 96.56 84 GLU A O 1
ATOM 676 N N . HIS A 1 85 ? 4.259 6.534 -3.365 1.00 97.00 85 HIS A N 1
ATOM 677 C CA . HIS A 1 85 ? 4.128 7.907 -3.850 1.00 97.00 85 HIS A CA 1
ATOM 678 C C . HIS A 1 85 ? 2.662 8.353 -3.978 1.00 97.00 85 HIS A C 1
ATOM 680 O O . HIS A 1 85 ? 2.324 9.458 -3.560 1.00 97.00 85 HIS A O 1
ATOM 686 N N . ILE A 1 86 ? 1.782 7.503 -4.523 1.00 96.50 86 ILE A N 1
ATOM 687 C CA . ILE A 1 86 ? 0.371 7.857 -4.772 1.00 96.50 86 ILE A CA 1
ATOM 688 C C . ILE A 1 86 ? -0.580 7.502 -3.622 1.00 96.50 86 ILE A C 1
ATOM 690 O O . ILE A 1 86 ? -1.673 8.063 -3.530 1.00 96.50 86 ILE A O 1
ATOM 694 N N . LYS A 1 87 ? -0.179 6.594 -2.726 1.00 95.62 87 LYS A N 1
ATOM 695 C CA . LYS A 1 87 ? -0.995 6.104 -1.608 1.00 95.62 87 LYS A CA 1
ATOM 696 C C . LYS A 1 87 ? -1.580 7.217 -0.730 1.00 95.62 87 LYS A C 1
ATOM 698 O O . LYS A 1 87 ? -2.750 7.090 -0.383 1.00 95.62 87 LYS A O 1
ATOM 703 N N . PRO A 1 88 ? -0.864 8.309 -0.393 1.00 94.69 88 PRO A N 1
ATOM 704 C CA . PRO A 1 88 ? -1.462 9.409 0.363 1.00 94.69 88 PRO A CA 1
ATOM 705 C C . PRO A 1 88 ? -2.705 9.997 -0.316 1.00 94.69 88 PRO A C 1
ATOM 707 O O . PRO A 1 88 ? -3.733 10.140 0.334 1.00 94.69 88 PRO A O 1
ATOM 710 N N . SER A 1 89 ? -2.660 10.234 -1.631 1.00 94.38 89 SER A N 1
ATOM 711 C CA . SER A 1 89 ? -3.820 10.738 -2.380 1.00 94.38 89 SER A CA 1
ATOM 712 C C . SER A 1 89 ? -4.962 9.723 -2.452 1.00 94.38 89 SER A C 1
ATOM 714 O O . SER A 1 89 ? -6.128 10.107 -2.431 1.00 94.38 89 SER A O 1
ATOM 716 N N . VAL A 1 90 ? -4.650 8.423 -2.484 1.00 94.56 90 VAL A N 1
ATOM 717 C CA . VAL A 1 90 ? -5.674 7.374 -2.365 1.00 94.56 90 VAL A CA 1
ATOM 718 C C . VAL A 1 90 ? -6.356 7.457 -0.999 1.00 94.56 90 VAL A C 1
ATOM 720 O O . VAL A 1 90 ? -7.581 7.499 -0.939 1.00 94.56 90 VAL A O 1
ATOM 723 N N . LEU A 1 91 ? -5.586 7.539 0.089 1.00 93.69 91 LEU A N 1
ATOM 724 C CA . LEU A 1 91 ? -6.120 7.627 1.451 1.00 93.69 91 LEU A CA 1
ATOM 725 C C . LEU A 1 91 ? -6.954 8.897 1.676 1.00 93.69 91 LEU A C 1
ATOM 727 O O . LEU A 1 91 ? -7.986 8.822 2.331 1.00 93.69 91 LEU A O 1
ATOM 731 N N . GLU A 1 92 ? -6.554 10.035 1.105 1.00 92.12 92 GLU A N 1
ATOM 732 C CA . GLU A 1 92 ? -7.319 11.293 1.151 1.00 92.12 92 GLU A CA 1
ATOM 733 C C . GLU A 1 92 ? -8.704 11.176 0.496 1.00 92.12 92 GLU A C 1
ATOM 735 O O . GLU A 1 92 ? -9.633 11.877 0.889 1.00 92.12 92 GLU A O 1
ATOM 740 N N . SER A 1 93 ? -8.854 10.287 -0.491 1.00 91.25 93 SER A N 1
ATOM 741 C CA . SER A 1 93 ? -10.129 10.047 -1.178 1.00 91.25 93 SER A CA 1
ATOM 742 C C . SER A 1 93 ? -11.050 9.049 -0.465 1.00 91.25 93 SER A C 1
ATOM 744 O O . SER A 1 93 ? -12.207 8.893 -0.858 1.00 91.25 93 SER A O 1
ATOM 746 N N . MET A 1 94 ? -10.553 8.349 0.560 1.00 92.31 94 MET A N 1
ATOM 747 C CA . MET A 1 94 ? -11.314 7.329 1.281 1.00 92.31 94 MET A CA 1
ATOM 748 C C . MET A 1 94 ? -12.193 7.941 2.373 1.00 92.31 94 MET A C 1
ATOM 750 O O . MET A 1 94 ? -11.806 8.879 3.067 1.00 92.31 94 MET A O 1
ATOM 754 N N . ASP A 1 95 ? -13.376 7.357 2.563 1.00 93.00 95 ASP A N 1
ATOM 755 C CA . ASP A 1 95 ? -14.294 7.741 3.633 1.00 93.00 95 ASP A CA 1
ATOM 756 C C . ASP A 1 95 ? -14.042 6.904 4.897 1.00 93.00 95 ASP A C 1
ATOM 758 O O . ASP A 1 95 ? -14.271 5.694 4.909 1.00 93.00 95 ASP A O 1
ATOM 762 N N . PHE A 1 96 ? -13.584 7.563 5.964 1.00 93.56 96 PHE A N 1
ATOM 763 C CA . PHE A 1 96 ? -13.353 6.972 7.289 1.00 93.56 96 PHE A CA 1
ATOM 764 C C . PHE A 1 96 ? -14.396 7.414 8.332 1.00 93.56 96 PHE A C 1
ATOM 766 O O . PHE A 1 96 ? -14.191 7.250 9.535 1.00 93.56 96 PHE A O 1
ATOM 773 N N . SER A 1 97 ? -15.520 7.996 7.912 1.00 92.00 97 SER A N 1
ATOM 774 C CA . SER A 1 97 ? -16.542 8.510 8.834 1.00 92.00 97 SER A CA 1
ATOM 775 C C . SER A 1 97 ? -17.179 7.418 9.702 1.00 92.00 97 SER A C 1
ATOM 777 O O . SER A 1 97 ? -17.490 7.656 10.868 1.00 92.00 97 SER A O 1
ATOM 779 N N . ASN A 1 98 ? -17.305 6.200 9.175 1.00 94.06 98 ASN A N 1
ATOM 780 C CA . ASN A 1 98 ? -17.951 5.077 9.852 1.00 94.06 98 ASN A CA 1
ATOM 781 C C . ASN A 1 98 ? -16.995 4.223 10.711 1.00 94.06 98 ASN A C 1
ATOM 783 O O . ASN A 1 98 ? -17.384 3.149 11.169 1.00 94.06 98 ASN A O 1
ATOM 787 N N . VAL A 1 99 ? -15.756 4.672 10.972 1.00 94.25 99 VAL A N 1
ATOM 788 C CA . VAL A 1 99 ? -14.778 3.904 11.774 1.00 94.25 99 VAL A CA 1
ATOM 789 C C . VAL A 1 99 ? -15.345 3.534 13.154 1.00 94.25 99 VAL A C 1
ATOM 791 O O . VAL A 1 99 ? -15.155 2.408 13.607 1.00 94.25 99 VAL A O 1
ATOM 794 N N . LYS A 1 100 ? -16.079 4.441 13.817 1.00 93.19 100 LYS A N 1
ATOM 795 C CA . LYS A 1 100 ? -16.684 4.175 15.139 1.00 93.19 100 LYS A CA 1
ATOM 796 C C . LYS A 1 100 ? -17.770 3.092 15.110 1.00 93.19 100 LYS A C 1
ATOM 798 O O . LYS A 1 100 ? -18.041 2.486 16.139 1.00 93.19 100 LYS A O 1
ATOM 803 N N . GLU A 1 101 ? -18.382 2.849 13.953 1.00 93.69 101 GLU A N 1
ATOM 804 C CA . GLU A 1 101 ? -19.467 1.873 13.794 1.00 93.69 101 GLU A CA 1
ATOM 805 C C . GLU A 1 101 ? -18.948 0.446 13.581 1.00 93.69 101 GLU A C 1
ATOM 807 O O . GLU A 1 101 ? -19.660 -0.515 13.865 1.00 93.69 101 GLU A O 1
ATOM 812 N N . ILE A 1 102 ? -17.720 0.296 13.072 1.00 94.94 102 ILE A N 1
ATOM 813 C CA . ILE A 1 102 ? -17.145 -1.018 12.747 1.00 94.94 102 ILE A CA 1
ATOM 814 C C . ILE A 1 102 ? -16.304 -1.607 13.884 1.00 94.94 102 ILE A C 1
ATOM 816 O O . ILE A 1 102 ? -16.085 -2.816 13.910 1.00 94.94 102 ILE A O 1
ATOM 820 N N . VAL A 1 103 ? -15.795 -0.770 14.791 1.00 93.75 103 VAL A N 1
ATOM 821 C CA . VAL A 1 103 ? -14.932 -1.189 15.905 1.00 93.75 103 VAL A CA 1
ATOM 822 C C . VAL A 1 103 ? -15.745 -1.681 17.100 1.00 93.75 103 VAL A C 1
ATOM 824 O O . VAL A 1 103 ? -16.900 -1.312 17.292 1.00 93.75 103 VAL A O 1
ATOM 827 N N . ASP A 1 104 ? -15.113 -2.491 17.944 1.00 91.88 104 ASP A N 1
ATOM 828 C CA . ASP A 1 104 ? -15.692 -3.003 19.182 1.00 91.88 104 ASP A CA 1
ATOM 829 C C . ASP A 1 104 ? -14.825 -2.553 20.365 1.00 91.88 104 ASP A C 1
ATOM 831 O O . ASP A 1 104 ? -13.769 -3.117 20.659 1.00 91.88 104 ASP A O 1
ATOM 835 N N . TYR A 1 105 ? -15.283 -1.514 21.064 1.00 88.81 105 TYR A N 1
ATOM 836 C CA . TYR A 1 105 ? -14.589 -0.931 22.217 1.00 88.81 105 TYR A CA 1
ATOM 837 C C . TYR A 1 105 ? -14.448 -1.890 23.409 1.00 88.81 105 TYR A C 1
ATOM 839 O O . TYR A 1 105 ? -13.652 -1.622 24.307 1.00 88.81 105 TYR A O 1
ATOM 847 N N . SER A 1 106 ? -15.189 -3.005 23.438 1.00 89.69 106 SER A N 1
ATOM 848 C CA . SER A 1 106 ? -14.994 -4.045 24.455 1.00 89.69 106 SER A CA 1
ATOM 849 C C . SER A 1 106 ? -13.751 -4.904 24.191 1.00 89.69 106 SER A C 1
ATOM 851 O O . SER A 1 106 ? -13.262 -5.588 25.094 1.00 89.69 106 SER A O 1
ATOM 853 N N . GLN A 1 107 ? -13.213 -4.855 22.970 1.00 90.50 107 GLN A N 1
ATOM 854 C CA . GLN A 1 107 ? -11.976 -5.525 22.590 1.00 90.50 107 GLN A CA 1
ATOM 855 C C . GLN A 1 107 ? -10.757 -4.640 22.879 1.00 90.50 107 GLN A C 1
ATOM 857 O O . GLN A 1 107 ? -10.843 -3.421 23.003 1.00 90.50 107 GLN A O 1
ATOM 862 N N . GLY A 1 108 ? -9.577 -5.259 22.942 1.00 91.69 108 GLY A N 1
ATOM 863 C CA . GLY A 1 108 ? -8.317 -4.524 23.064 1.00 91.69 108 GLY A CA 1
ATOM 864 C C . GLY A 1 108 ? -7.897 -3.823 21.766 1.00 91.69 108 GLY A C 1
ATOM 865 O O . GLY A 1 108 ? -8.295 -4.221 20.671 1.00 91.69 108 GLY A O 1
ATOM 866 N N . ASP A 1 109 ? -6.997 -2.841 21.889 1.00 94.56 109 ASP A N 1
ATOM 867 C CA . ASP A 1 109 ? -6.481 -2.019 20.778 1.00 94.56 109 ASP A CA 1
ATOM 868 C C . ASP A 1 109 ? -6.084 -2.839 19.537 1.00 94.56 109 ASP A C 1
ATOM 870 O O . ASP A 1 109 ? -6.434 -2.501 18.410 1.00 94.56 109 ASP A O 1
ATOM 874 N N . ILE A 1 110 ? -5.374 -3.956 19.737 1.00 95.88 110 ILE A N 1
ATOM 875 C CA . ILE A 1 110 ? -4.872 -4.808 18.647 1.00 95.88 110 ILE A CA 1
ATOM 876 C C . ILE A 1 110 ? -6.019 -5.363 17.789 1.00 95.88 110 ILE A C 1
ATOM 878 O O . ILE A 1 110 ? -5.884 -5.457 16.567 1.00 95.88 110 ILE A O 1
ATOM 882 N N . ALA A 1 111 ? -7.141 -5.734 18.410 1.00 96.69 111 ALA A N 1
ATOM 883 C CA . ALA A 1 111 ? -8.294 -6.266 17.694 1.00 96.69 111 ALA A CA 1
ATOM 884 C C . ALA A 1 111 ? -8.966 -5.176 16.851 1.00 96.69 111 ALA A C 1
ATOM 886 O O . ALA A 1 111 ? -9.231 -5.404 15.672 1.00 96.69 111 ALA A O 1
ATOM 887 N N . ASN A 1 112 ? -9.147 -3.978 17.410 1.00 97.00 112 ASN A N 1
ATOM 888 C CA . ASN A 1 112 ? -9.754 -2.853 16.697 1.00 97.00 112 ASN A CA 1
ATOM 889 C C . ASN A 1 112 ? -8.890 -2.361 15.534 1.00 97.00 112 ASN A C 1
ATOM 891 O O . ASN A 1 112 ? -9.397 -2.173 14.430 1.00 97.00 112 ASN A O 1
ATOM 895 N N . ILE A 1 113 ? -7.570 -2.275 15.721 1.00 97.75 113 ILE A N 1
ATOM 896 C CA . ILE A 1 113 ? -6.633 -1.966 14.630 1.00 97.75 113 ILE A CA 1
ATOM 897 C C . ILE A 1 113 ? -6.759 -3.002 13.506 1.00 97.75 113 ILE A C 1
ATOM 899 O O . ILE A 1 113 ? -6.778 -2.644 12.328 1.00 97.75 113 ILE A O 1
ATOM 903 N N . LYS A 1 114 ? -6.878 -4.292 13.846 1.00 97.44 114 LYS A N 1
ATOM 904 C CA . LYS A 1 114 ? -7.069 -5.352 12.849 1.00 97.44 114 LYS A CA 1
ATOM 905 C C . LYS A 1 114 ? -8.399 -5.206 12.103 1.00 97.44 114 LYS A C 1
ATOM 907 O O . LYS A 1 114 ? -8.401 -5.342 10.883 1.00 97.44 114 LYS A O 1
ATOM 912 N N . ILE A 1 115 ? -9.494 -4.907 12.804 1.00 96.88 115 ILE A N 1
ATOM 913 C CA . ILE A 1 115 ? -10.815 -4.679 12.198 1.00 96.88 115 ILE A CA 1
ATOM 914 C C . ILE A 1 115 ? -10.750 -3.534 11.183 1.00 96.88 115 ILE A C 1
ATOM 916 O O . ILE A 1 115 ? -11.120 -3.730 10.028 1.00 96.88 115 ILE A O 1
ATOM 920 N N . ILE A 1 116 ? -10.206 -2.378 11.576 1.00 97.00 116 ILE A N 1
ATOM 921 C CA . ILE A 1 116 ? -10.055 -1.205 10.700 1.00 97.00 116 ILE A CA 1
ATOM 922 C C . ILE A 1 116 ? -9.211 -1.562 9.472 1.00 97.00 116 ILE A C 1
ATOM 924 O O . ILE A 1 116 ? -9.620 -1.321 8.335 1.00 97.00 116 ILE A O 1
ATOM 928 N N . LYS A 1 117 ? -8.049 -2.187 9.693 1.00 96.62 117 LYS A N 1
ATOM 929 C CA . LYS A 1 117 ? -7.136 -2.611 8.626 1.00 96.62 117 LYS A CA 1
ATOM 930 C C . LYS A 1 117 ? -7.832 -3.521 7.615 1.00 96.62 117 LYS A C 1
ATOM 932 O O . LYS A 1 117 ? -7.667 -3.359 6.408 1.00 96.62 117 LYS A O 1
ATOM 937 N N . ASP A 1 118 ? -8.577 -4.509 8.099 1.00 95.69 118 ASP A N 1
ATOM 938 C CA . ASP A 1 118 ? -9.207 -5.515 7.250 1.00 95.69 118 ASP A CA 1
ATOM 939 C C . ASP A 1 118 ? -10.466 -4.980 6.551 1.00 95.69 118 ASP A C 1
ATOM 941 O O . ASP A 1 118 ? -10.744 -5.416 5.428 1.00 95.69 118 ASP A O 1
ATOM 945 N N . TYR A 1 119 ? -11.180 -4.033 7.168 1.00 95.94 119 TYR A N 1
ATOM 946 C CA . TYR A 1 119 ? -12.347 -3.358 6.595 1.00 95.94 119 TYR A CA 1
ATOM 947 C C . TYR A 1 119 ? -11.950 -2.419 5.450 1.00 95.94 119 TYR A C 1
ATOM 949 O O . TYR A 1 119 ? -12.427 -2.591 4.332 1.00 95.94 119 TYR A O 1
ATOM 957 N N . TYR A 1 120 ? -11.019 -1.491 5.693 1.00 95.62 120 TYR A N 1
ATOM 958 C CA . TYR A 1 120 ? -10.588 -0.505 4.690 1.00 95.62 120 TYR A CA 1
ATOM 959 C C . TYR A 1 120 ? -9.479 -0.997 3.762 1.00 95.62 120 TYR A C 1
ATOM 961 O O . TYR A 1 120 ? -9.114 -0.294 2.829 1.00 95.62 120 TYR A O 1
ATOM 969 N N . LYS A 1 121 ? -8.918 -2.187 4.007 1.00 95.94 121 LYS A N 1
ATOM 970 C CA . LYS A 1 121 ? -7.834 -2.773 3.194 1.00 95.94 121 LYS A CA 1
ATOM 971 C C . LYS A 1 121 ? -6.561 -1.922 3.159 1.00 95.94 121 LYS A C 1
ATOM 973 O O . LYS A 1 121 ? -5.796 -1.978 2.205 1.00 95.94 121 LYS A O 1
ATOM 978 N N . ILE A 1 122 ? -6.304 -1.195 4.238 1.00 95.56 122 ILE A N 1
ATOM 979 C CA . ILE A 1 122 ? -5.123 -0.345 4.426 1.00 95.56 122 ILE A CA 1
ATOM 980 C C . ILE A 1 122 ? -4.006 -1.092 5.163 1.00 95.56 122 ILE A C 1
ATOM 982 O O . ILE A 1 122 ? -4.177 -2.230 5.615 1.00 95.56 122 ILE A O 1
ATOM 986 N N . ASP A 1 123 ? -2.838 -0.468 5.294 1.00 93.25 123 ASP A N 1
ATOM 987 C CA . ASP A 1 123 ? -1.747 -1.026 6.083 1.00 93.25 123 ASP A CA 1
ATOM 988 C C . ASP A 1 123 ? -1.946 -0.819 7.594 1.00 93.25 123 ASP A C 1
ATOM 990 O O . ASP A 1 123 ? -2.814 -0.082 8.066 1.00 93.25 123 ASP A O 1
ATOM 994 N N . LEU A 1 124 ? -1.111 -1.507 8.373 1.00 95.38 124 LEU A N 1
ATOM 995 C CA . LEU A 1 124 ? -1.201 -1.514 9.828 1.00 95.38 124 LEU A CA 1
ATOM 996 C C . LEU A 1 124 ? -0.957 -0.133 10.451 1.00 95.38 124 LEU A C 1
ATOM 998 O O . LEU A 1 124 ? -1.562 0.176 11.477 1.00 95.38 124 LEU A O 1
ATOM 1002 N N . LYS A 1 125 ? -0.066 0.677 9.869 1.00 95.19 125 LYS A N 1
ATOM 1003 C CA . LYS A 1 125 ? 0.283 1.996 10.398 1.00 95.19 125 LYS A CA 1
ATOM 1004 C C . LYS A 1 125 ? -0.913 2.933 10.275 1.00 95.19 125 LYS A C 1
ATOM 1006 O O . LYS A 1 125 ? -1.327 3.486 11.288 1.00 95.19 125 LYS A O 1
ATOM 1011 N N . THR A 1 126 ? -1.522 3.028 9.094 1.00 95.38 126 THR A N 1
ATOM 1012 C CA . THR A 1 126 ? -2.711 3.871 8.890 1.00 95.38 126 THR A CA 1
ATOM 1013 C C . THR A 1 126 ? -3.897 3.391 9.725 1.00 95.38 126 THR A C 1
ATOM 1015 O O . THR A 1 126 ? -4.571 4.198 10.357 1.00 95.38 126 THR A O 1
ATOM 1018 N N . ALA A 1 127 ? -4.124 2.076 9.825 1.00 97.00 127 ALA A N 1
ATOM 1019 C CA . ALA A 1 127 ? -5.179 1.545 10.692 1.00 97.00 127 ALA A CA 1
ATOM 1020 C C . ALA A 1 127 ? -4.966 1.910 12.172 1.00 97.00 127 ALA A C 1
ATOM 1022 O O . ALA A 1 127 ? -5.926 2.19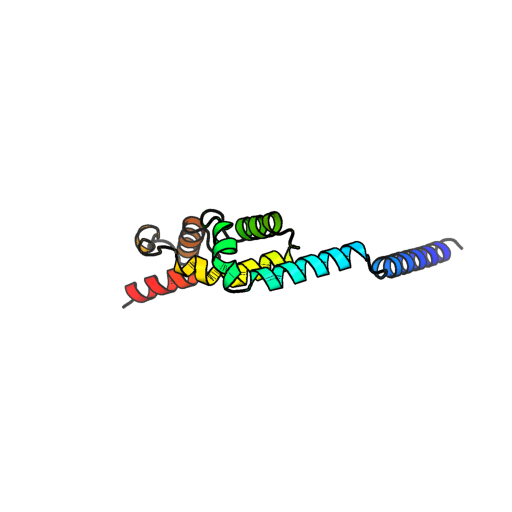8 12.886 1.00 97.00 127 ALA A O 1
ATOM 1023 N N . LYS A 1 128 ? -3.708 1.922 12.630 1.00 97.06 128 LYS A N 1
ATOM 1024 C CA . LYS A 1 128 ? -3.355 2.369 13.977 1.00 97.06 128 LYS A CA 1
ATOM 1025 C C . LYS A 1 128 ? -3.614 3.863 14.165 1.00 97.06 128 LYS A C 1
ATOM 1027 O O . LYS A 1 128 ? -4.199 4.231 15.174 1.00 97.06 128 LYS A O 1
ATOM 1032 N N . GLU A 1 129 ? -3.205 4.698 13.216 1.00 95.19 129 GLU A N 1
ATOM 1033 C CA . GLU A 1 129 ? -3.424 6.151 13.272 1.00 95.19 129 GLU A CA 1
ATOM 1034 C C . GLU A 1 129 ? -4.922 6.487 13.356 1.00 95.19 129 GLU A C 1
ATOM 1036 O O . GLU A 1 129 ? -5.327 7.295 14.192 1.00 95.19 129 GLU A O 1
ATOM 1041 N N . LEU A 1 130 ? -5.761 5.796 12.575 1.00 95.31 130 LEU A N 1
ATOM 1042 C CA . LEU A 1 130 ? -7.219 5.922 12.662 1.00 95.31 130 LEU A CA 1
ATOM 1043 C C . LEU A 1 130 ? -7.748 5.506 14.040 1.00 95.31 130 LEU A C 1
ATOM 1045 O O . LEU A 1 130 ? -8.522 6.249 14.643 1.00 95.31 130 LEU A O 1
ATOM 1049 N N . TRP A 1 131 ? -7.308 4.358 14.567 1.00 96.06 131 TRP A N 1
ATOM 1050 C CA . TRP A 1 131 ? -7.703 3.897 15.902 1.00 96.06 131 TRP A CA 1
ATOM 1051 C C . TRP A 1 131 ? -7.310 4.881 17.007 1.00 96.06 131 TRP A C 1
ATOM 1053 O O . TRP A 1 131 ? -8.132 5.219 17.859 1.00 96.06 131 TRP A O 1
ATOM 1063 N N . ASP A 1 132 ? -6.067 5.362 16.989 1.00 94.50 132 ASP A N 1
ATOM 1064 C CA . ASP A 1 132 ? -5.575 6.319 17.977 1.00 94.50 132 ASP A CA 1
ATOM 1065 C C . 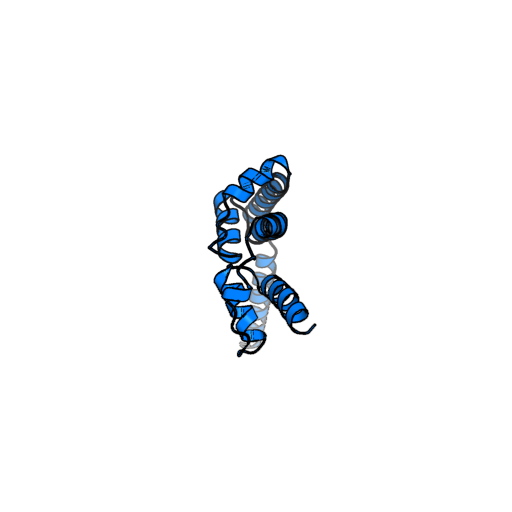ASP A 1 132 ? -6.423 7.603 17.939 1.00 94.50 132 ASP A C 1
ATOM 1067 O O . ASP A 1 132 ? -6.866 8.068 18.990 1.00 94.50 132 ASP A O 1
ATOM 1071 N N . SER A 1 133 ? -6.746 8.105 16.738 1.00 92.06 133 SER A N 1
ATOM 1072 C CA . SER A 1 133 ? -7.513 9.346 16.557 1.00 92.06 133 SER A CA 1
ATOM 1073 C C . SER A 1 133 ? -8.921 9.307 17.160 1.00 92.06 133 SER A C 1
ATOM 1075 O O . SER A 1 133 ? -9.388 10.314 17.688 1.00 92.06 133 SER A O 1
ATOM 1077 N N . ILE A 1 134 ? -9.596 8.153 17.122 1.00 91.50 134 ILE A N 1
ATOM 1078 C CA . ILE A 1 134 ? -10.949 8.004 17.679 1.00 91.50 134 ILE A CA 1
ATOM 1079 C C . ILE A 1 134 ? -10.917 7.621 19.159 1.00 91.50 134 ILE A C 1
ATOM 1081 O O . ILE A 1 134 ? -11.801 8.022 19.910 1.00 91.50 134 ILE A O 1
ATOM 1085 N N . ARG A 1 135 ? -9.915 6.851 19.599 1.00 87.31 135 ARG A N 1
ATOM 1086 C CA . ARG A 1 135 ? -9.805 6.394 20.990 1.00 87.31 135 ARG A CA 1
ATOM 1087 C C . ARG A 1 135 ? -9.427 7.542 21.918 1.00 87.31 135 ARG A C 1
ATOM 1089 O O . ARG A 1 135 ? -9.897 7.594 23.049 1.00 87.31 135 ARG A O 1
ATOM 1096 N N . GLU A 1 136 ? -8.579 8.458 21.460 1.00 81.56 136 GLU A N 1
ATOM 1097 C CA . GLU A 1 136 ? -8.211 9.650 22.231 1.00 81.56 136 GLU A CA 1
ATOM 1098 C C . GLU A 1 136 ? -9.404 10.585 22.462 1.00 81.56 136 GLU A C 1
ATOM 1100 O O . GLU A 1 136 ? -9.488 11.194 23.524 1.00 81.56 136 GLU A O 1
ATOM 1105 N N . GLN A 1 137 ? -10.355 10.640 21.525 1.00 74.88 137 GLN A N 1
ATOM 1106 C CA . GLN A 1 137 ? -11.581 11.436 21.658 1.00 74.88 137 GLN A CA 1
ATOM 1107 C C . GLN A 1 137 ? -12.578 10.860 22.673 1.00 74.88 137 GLN A C 1
ATOM 1109 O O . GLN A 1 137 ? -13.310 11.624 23.284 1.00 74.88 137 GLN A O 1
ATOM 1114 N N . GLU A 1 138 ? -12.625 9.537 22.859 1.00 65.31 138 GLU A N 1
ATOM 1115 C CA . GLU A 1 138 ? -13.524 8.888 23.835 1.00 65.31 138 GLU A CA 1
ATOM 1116 C C . GLU A 1 138 ? -12.995 8.963 25.280 1.00 65.31 138 GLU A C 1
ATOM 1118 O O . GLU A 1 138 ? -13.751 8.790 26.231 1.00 65.31 138 GLU A O 1
ATOM 1123 N N . ASN A 1 139 ? -11.691 9.196 25.457 1.00 60.91 139 ASN A N 1
ATOM 1124 C CA . ASN A 1 139 ? -11.051 9.298 26.774 1.00 60.91 139 ASN A CA 1
ATOM 1125 C C . ASN A 1 139 ? -11.005 10.741 27.324 1.00 60.91 139 ASN A C 1
ATOM 1127 O O . ASN A 1 139 ? -10.378 10.965 28.365 1.00 60.91 139 ASN A O 1
ATOM 1131 N N . GLN A 1 140 ? -11.614 11.705 26.624 1.00 53.38 140 GLN A N 1
ATOM 1132 C CA . GLN A 1 140 ? -11.778 13.104 27.044 1.00 53.38 140 GLN A CA 1
ATOM 1133 C C . GLN A 1 140 ? -13.202 13.357 27.539 1.00 53.38 140 GLN A C 1
ATOM 1135 O O . GLN A 1 140 ? -13.330 14.105 28.536 1.00 53.38 140 GLN A O 1
#

Organism: NCBI:txid29391

Radius of gyration: 23.88 Å; chains: 1; bounding box: 65×54×47 Å

InterPro domains:
  IPR014719 Ribosomal protein bL12, C-terminal/adaptor protein ClpS-like [G3DSA:3.30.1390.10] (42-105)

Foldseek 3Di:
DVVVVVVVVVVVVVVVVVVVVPDDDVVVVVLQVQLVVLLVVCLDPVNLVVLVVQDDQLAADVVSLVSQCVVRVHDSVSSNVSCVSNVVVVVVPDDPPCLVVQADPVDDLVVSLVSQCNVRRYDSVVSSVSSVVVVVVVVD

pLDDT: mean 90.15, std 10.85, range [53.38, 98.5]

Sequence (140 aa):
MKIGLIIILGVCLFVYFSIKSKTPNPEAEEKARLSKEKYEELIKEEKKEEVLAVIDTTQGDIANIKLLREAYGLNLLDAKNLWEHIKPSVLESMDFSNVKEIVDYSQGDIANIKIIKDYYKIDLKTAKELWDSIREQENQ